Protein AF-A0A969AFG2-F1 (afdb_monomer)

Solvent-accessible surface area (backbone atoms only — not comparable to full-atom values): 7292 Å² total; per-residue (Å²): 131,72,59,76,78,37,67,72,51,43,53,52,51,42,52,54,49,50,73,67,58,73,45,61,89,75,59,89,61,86,86,88,86,89,72,98,71,89,47,73,88,72,49,61,84,90,42,62,65,55,45,51,75,70,40,73,43,73,45,76,43,47,84,78,81,74,53,76,45,57,47,29,28,28,66,38,63,48,59,49,100,84,66,49,73,44,60,71,44,74,48,69,57,59,87,51,81,36,74,67,46,53,51,38,33,81,70,78,41,78,73,65,88,125

pLDDT: mean 80.36, std 10.69, range [52.31, 95.31]

Mean predicted aligned error: 7.35 Å

Secondary structure (DSSP, 8-state):
--GGGSHHHHHHHHHHHHHHHS-TTTS--------S---GGGS-TT-HHHHHHH--EEEEEESSSSSEEEEEEEEES-B-TTS-B--S-EEE--TT-SHHHHHHHHTT-PPP--

Sequence (114 aa):
TNLKKLPSCKEVATLFFSMHLTDTRKAKENFIGVNHYFTNESTVEGTFEARKSGTIQLKKFSADGEIPLSRVQIVHGLVDEHGNELIEVEKTLPSWFEVNKIYEHFNGQPINFD

Structure (mmCIF, N/CA/C/O backbone):
data_AF-A0A969AFG2-F1
#
_entry.id   AF-A0A969AFG2-F1
#
loop_
_atom_site.group_PDB
_atom_site.id
_atom_site.type_symbol
_atom_site.label_atom_id
_atom_site.label_alt_id
_atom_site.label_comp_id
_atom_site.label_asym_id
_atom_site.label_entity_id
_atom_site.label_seq_id
_atom_site.pdbx_PDB_ins_code
_atom_site.Cartn_x
_atom_site.Cartn_y
_atom_site.Cartn_z
_atom_site.occupancy
_atom_site.B_iso_or_equiv
_atom_site.auth_seq_id
_atom_site.auth_comp_id
_atom_site.auth_asym_id
_atom_site.auth_atom_id
_atom_site.pdbx_PDB_model_num
ATOM 1 N N . THR A 1 1 ? -4.431 22.180 -10.250 1.00 52.31 1 THR A N 1
ATOM 2 C CA . THR A 1 1 ? -3.457 22.772 -9.304 1.00 52.31 1 THR A CA 1
ATOM 3 C C . THR A 1 1 ? -2.595 21.682 -8.713 1.00 52.31 1 THR A C 1
ATOM 5 O O . THR A 1 1 ? -3.144 20.686 -8.265 1.00 52.31 1 THR A O 1
ATOM 8 N N . ASN A 1 2 ? -1.266 21.824 -8.724 1.00 62.09 2 ASN A N 1
ATOM 9 C CA . ASN A 1 2 ? -0.392 20.863 -8.047 1.00 62.09 2 ASN A CA 1
ATOM 10 C C . ASN A 1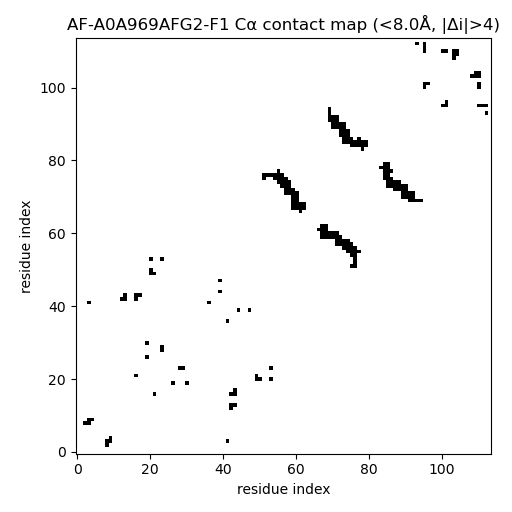 2 ? -0.416 21.148 -6.536 1.00 62.09 2 ASN A C 1
ATOM 12 O O . ASN A 1 2 ? 0.245 22.078 -6.073 1.00 62.09 2 ASN A O 1
ATOM 16 N N . LEU A 1 3 ? -1.201 20.362 -5.794 1.00 65.81 3 LEU A N 1
ATOM 17 C CA . LEU A 1 3 ? -1.414 20.534 -4.353 1.00 65.81 3 LEU A CA 1
ATOM 18 C C . LEU A 1 3 ? -0.107 20.455 -3.547 1.00 65.81 3 LEU A C 1
ATOM 20 O O . LEU A 1 3 ? 0.015 21.117 -2.524 1.00 65.81 3 LEU A O 1
ATOM 24 N N . LYS A 1 4 ? 0.918 19.751 -4.046 1.00 60.16 4 LYS A N 1
ATOM 25 C CA . LYS A 1 4 ? 2.245 19.644 -3.413 1.00 60.16 4 LYS A CA 1
ATOM 26 C C . LYS A 1 4 ? 2.976 20.989 -3.293 1.00 60.16 4 LYS A C 1
ATOM 28 O O . LYS A 1 4 ? 3.842 21.143 -2.438 1.00 60.16 4 LYS A O 1
ATOM 33 N N . LYS A 1 5 ? 2.657 21.961 -4.156 1.00 65.88 5 LYS A N 1
ATOM 34 C CA . LYS A 1 5 ? 3.277 23.299 -4.137 1.00 65.88 5 LYS A CA 1
ATOM 35 C C . LYS A 1 5 ? 2.658 24.231 -3.092 1.00 65.88 5 LYS A C 1
ATOM 37 O O . LYS A 1 5 ? 3.187 25.316 -2.877 1.00 65.88 5 LYS A O 1
ATOM 42 N N . LEU A 1 6 ? 1.557 23.826 -2.458 1.00 77.62 6 LEU A N 1
ATOM 43 C CA . LEU A 1 6 ? 0.934 24.583 -1.379 1.00 77.62 6 LEU A CA 1
ATOM 44 C C . LEU A 1 6 ? 1.644 24.249 -0.055 1.00 77.62 6 LEU A C 1
ATOM 46 O O . LEU A 1 6 ? 1.672 23.075 0.324 1.00 77.62 6 LEU A O 1
ATOM 50 N N . PRO A 1 7 ? 2.198 25.244 0.667 1.00 77.62 7 PRO A N 1
ATOM 51 C CA . PRO A 1 7 ? 2.897 25.009 1.933 1.00 77.62 7 PRO A CA 1
ATOM 52 C C . PRO A 1 7 ? 2.053 24.245 2.962 1.00 77.62 7 PRO A C 1
ATOM 54 O O . PRO A 1 7 ? 2.537 23.288 3.561 1.00 77.62 7 PRO A O 1
ATOM 57 N N . SER A 1 8 ? 0.765 24.584 3.075 1.00 75.25 8 SER A N 1
ATOM 58 C CA . SER A 1 8 ? -0.183 23.918 3.978 1.00 75.25 8 SER A CA 1
ATOM 59 C C . SER A 1 8 ? -0.345 22.425 3.677 1.00 75.25 8 SER A C 1
ATOM 61 O O . SER A 1 8 ? -0.385 21.605 4.590 1.00 75.25 8 SER A O 1
ATOM 63 N N . CYS A 1 9 ? -0.383 22.038 2.401 1.00 71.38 9 CYS A N 1
ATOM 64 C CA . CYS A 1 9 ? -0.469 20.633 2.009 1.00 71.38 9 CYS A CA 1
ATOM 65 C C . CYS A 1 9 ? 0.844 19.881 2.272 1.00 71.38 9 CYS A C 1
ATOM 67 O O . CYS A 1 9 ? 0.812 18.703 2.625 1.00 71.38 9 CYS A O 1
ATOM 69 N N . LYS A 1 10 ? 1.997 20.549 2.126 1.00 73.25 10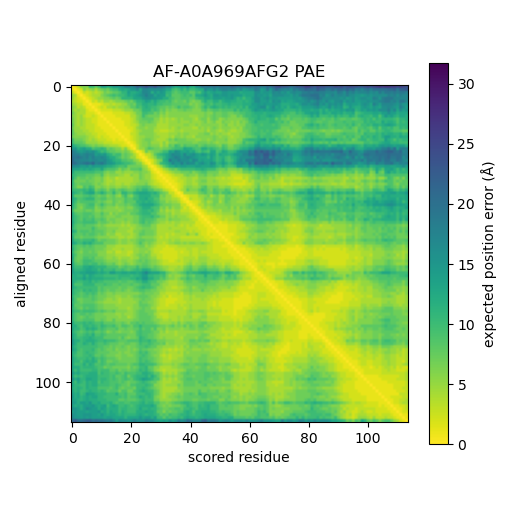 LYS A N 1
ATOM 70 C CA . LYS A 1 10 ? 3.316 19.953 2.380 1.00 73.25 10 LYS A CA 1
ATOM 71 C C . LYS A 1 10 ? 3.515 19.620 3.861 1.00 73.25 10 LYS A C 1
ATOM 73 O O . LYS A 1 10 ? 3.986 18.526 4.174 1.00 73.25 10 LYS A O 1
ATOM 78 N N . GLU A 1 11 ? 3.154 20.535 4.757 1.00 78.62 11 GLU A N 1
ATOM 79 C CA . GLU A 1 11 ? 3.272 20.330 6.207 1.00 78.62 11 GLU A CA 1
ATOM 80 C C . GLU A 1 11 ? 2.367 19.195 6.691 1.00 78.62 11 GLU A C 1
ATOM 82 O O . GLU A 1 11 ? 2.838 18.276 7.361 1.00 78.62 11 GLU A O 1
ATOM 87 N N . VAL A 1 12 ? 1.098 19.194 6.271 1.00 78.62 12 VAL A N 1
ATOM 88 C CA . VAL A 1 12 ? 0.134 18.147 6.640 1.00 78.62 12 VAL A CA 1
ATOM 89 C C . VAL A 1 12 ? 0.579 16.771 6.141 1.00 78.62 12 VAL A C 1
ATOM 91 O O . VAL A 1 12 ? 0.559 15.810 6.907 1.00 78.62 12 VAL A O 1
ATOM 94 N N . ALA A 1 13 ? 1.034 16.663 4.888 1.00 73.06 13 ALA A N 1
ATOM 95 C CA . ALA A 1 13 ? 1.528 15.398 4.346 1.00 73.06 13 ALA A CA 1
ATOM 96 C C . ALA A 1 13 ? 2.771 14.901 5.105 1.00 73.06 13 ALA A C 1
ATOM 98 O O . ALA A 1 13 ? 2.875 13.719 5.429 1.00 73.06 13 ALA A O 1
ATOM 99 N N . THR A 1 14 ? 3.692 15.810 5.436 1.00 74.81 14 THR A N 1
ATOM 100 C CA . THR A 1 14 ? 4.901 15.493 6.211 1.00 74.81 14 THR A CA 1
ATOM 101 C C . THR A 1 14 ? 4.547 14.959 7.594 1.00 74.81 14 THR A C 1
ATOM 103 O O . THR A 1 14 ? 5.082 13.927 8.003 1.00 74.81 14 THR A O 1
ATOM 106 N N . LEU A 1 15 ? 3.620 15.617 8.296 1.00 78.06 15 LEU A N 1
ATOM 107 C CA . LEU A 1 15 ? 3.150 15.179 9.608 1.00 78.06 15 LEU A CA 1
ATOM 108 C C . LEU A 1 15 ? 2.477 13.805 9.521 1.00 78.06 15 LEU A C 1
ATOM 110 O O . LEU A 1 15 ? 2.819 12.906 10.287 1.00 78.06 15 LEU A O 1
ATOM 114 N N . PHE A 1 16 ? 1.577 13.625 8.551 1.00 77.94 16 PHE A N 1
ATOM 115 C CA . PHE A 1 16 ? 0.879 12.364 8.322 1.00 77.94 16 PHE A CA 1
ATOM 116 C C . PHE A 1 16 ? 1.862 11.203 8.138 1.00 77.94 16 PHE A C 1
ATOM 118 O O . PHE A 1 16 ? 1.793 10.212 8.863 1.00 77.94 16 PHE A O 1
ATOM 125 N N . PHE A 1 17 ? 2.821 11.335 7.221 1.00 74.81 17 PHE A N 1
ATOM 126 C CA . PHE A 1 17 ? 3.809 10.286 6.977 1.00 74.81 17 PHE A CA 1
ATOM 127 C C . PHE A 1 17 ? 4.741 10.064 8.161 1.00 74.81 17 PHE A C 1
ATOM 129 O O . PHE A 1 17 ? 5.057 8.919 8.469 1.00 74.81 17 PHE A O 1
ATOM 136 N N . SER A 1 18 ? 5.148 11.128 8.853 1.00 73.06 18 SER A N 1
ATOM 137 C CA . SER A 1 18 ? 6.013 10.991 10.024 1.00 73.06 18 SER A CA 1
ATOM 138 C C . SER A 1 18 ? 5.332 10.175 11.117 1.00 73.06 18 SER A C 1
ATOM 140 O O . SER A 1 18 ? 5.972 9.291 11.667 1.00 73.06 18 SER A O 1
ATOM 142 N N . MET A 1 19 ? 4.038 10.379 11.384 1.00 73.31 19 MET A N 1
ATOM 143 C CA . MET A 1 19 ? 3.317 9.603 12.404 1.00 73.31 19 MET A CA 1
ATOM 144 C C . MET A 1 19 ? 3.176 8.118 12.045 1.00 73.31 19 MET A C 1
ATOM 146 O O . MET A 1 19 ? 3.326 7.268 12.915 1.00 73.31 19 MET A O 1
ATOM 150 N N . HIS A 1 20 ? 2.926 7.796 10.773 1.00 72.00 20 HIS A N 1
ATOM 151 C CA . HIS A 1 20 ? 2.599 6.423 10.366 1.00 72.00 20 HIS A CA 1
ATOM 152 C C . HIS A 1 20 ? 3.812 5.599 9.900 1.00 72.00 20 HIS A C 1
ATOM 154 O O . HIS A 1 20 ? 3.720 4.376 9.831 1.00 72.00 20 HIS A O 1
ATOM 160 N N . LEU A 1 21 ? 4.944 6.235 9.562 1.00 69.62 21 LEU A N 1
ATOM 161 C CA . LEU A 1 21 ? 6.106 5.557 8.964 1.00 69.62 21 LEU A CA 1
ATOM 162 C C . LEU A 1 21 ? 7.381 5.575 9.817 1.00 69.62 21 LEU A C 1
ATOM 164 O O . LEU A 1 21 ? 8.330 4.878 9.467 1.00 69.62 21 LEU A O 1
ATOM 168 N N . THR A 1 22 ? 7.455 6.361 10.898 1.00 61.34 22 THR A N 1
ATOM 169 C CA . THR A 1 22 ? 8.701 6.454 11.688 1.00 61.34 22 THR A CA 1
ATOM 170 C C . THR A 1 22 ? 8.932 5.276 12.628 1.00 61.34 22 THR A C 1
ATOM 172 O O . THR A 1 22 ? 10.089 4.990 12.929 1.00 61.34 22 THR A O 1
ATOM 175 N N . ASP A 1 23 ? 7.893 4.559 13.072 1.00 59.81 23 ASP A N 1
ATOM 176 C CA . ASP A 1 23 ? 8.093 3.351 13.880 1.00 59.81 23 ASP A CA 1
ATOM 177 C C . ASP A 1 23 ? 6.882 2.403 13.876 1.00 59.81 23 ASP A C 1
ATOM 179 O O . ASP A 1 23 ? 6.155 2.266 14.864 1.00 59.81 23 ASP A O 1
ATOM 183 N N . THR A 1 24 ? 6.675 1.695 12.763 1.00 54.81 24 THR A N 1
ATOM 184 C CA . THR A 1 24 ? 5.620 0.669 12.649 1.00 54.81 24 THR A CA 1
ATOM 185 C C . THR A 1 24 ? 5.740 -0.426 13.720 1.00 54.81 24 THR A C 1
ATOM 187 O O . THR A 1 24 ? 4.733 -0.995 14.132 1.00 54.81 24 THR A O 1
ATOM 190 N N . ARG A 1 25 ? 6.944 -0.676 14.261 1.00 55.47 25 ARG A N 1
ATOM 191 C CA . ARG A 1 25 ? 7.173 -1.644 15.352 1.00 55.47 25 ARG A CA 1
ATOM 192 C C . ARG A 1 25 ? 6.690 -1.147 16.717 1.00 55.47 25 ARG A C 1
ATOM 194 O O . ARG A 1 25 ? 6.398 -1.970 17.582 1.00 55.47 25 ARG A O 1
ATOM 201 N N . LYS A 1 26 ? 6.615 0.170 16.935 1.00 54.16 26 LYS A N 1
ATOM 202 C CA . LYS A 1 26 ? 6.137 0.767 18.196 1.00 54.16 26 LYS A CA 1
ATOM 203 C C . LYS A 1 26 ? 4.671 1.186 18.156 1.00 54.16 26 LYS A C 1
ATOM 205 O O . LYS A 1 26 ? 4.069 1.312 19.219 1.00 54.16 26 LYS A O 1
ATOM 210 N N . ALA A 1 27 ? 4.101 1.380 16.968 1.00 57.06 27 ALA A N 1
ATOM 211 C CA . ALA A 1 27 ? 2.791 2.003 16.814 1.00 57.06 27 ALA A CA 1
ATOM 212 C C . ALA A 1 27 ? 1.608 1.153 17.314 1.00 57.06 27 ALA A C 1
ATOM 214 O O . ALA A 1 27 ? 0.568 1.722 17.605 1.00 57.06 27 ALA A O 1
ATOM 215 N N . LYS A 1 28 ? 1.730 -0.183 17.443 1.00 62.19 28 LYS A N 1
ATOM 216 C CA . LYS A 1 28 ? 0.600 -1.110 17.741 1.00 62.19 28 LYS A CA 1
ATOM 217 C C . LYS A 1 28 ? -0.633 -0.920 16.834 1.00 62.19 28 LYS A C 1
ATOM 219 O O . LYS A 1 28 ? -1.700 -1.458 17.117 1.00 62.19 28 LYS A O 1
ATOM 224 N N . GLU A 1 29 ? -0.474 -0.194 15.738 1.00 65.31 29 GLU A N 1
ATOM 225 C CA . GLU A 1 29 ? -1.525 0.244 14.835 1.00 65.31 29 GLU A CA 1
ATOM 226 C C . GLU A 1 29 ? -1.118 -0.128 13.412 1.00 65.31 29 GLU A C 1
ATOM 228 O O . GLU A 1 29 ? 0.055 -0.045 13.041 1.00 65.31 29 GLU A O 1
ATOM 233 N N . ASN A 1 30 ? -2.099 -0.556 12.620 1.00 70.12 30 ASN A N 1
ATOM 234 C CA . ASN A 1 30 ? -1.920 -0.873 11.209 1.00 70.12 30 ASN A CA 1
ATOM 235 C C . ASN A 1 30 ? -2.652 0.179 10.377 1.00 70.12 30 ASN A C 1
ATOM 237 O O . ASN A 1 30 ? -3.796 0.522 10.676 1.00 70.12 30 ASN A O 1
ATOM 241 N N . PHE A 1 31 ? -2.009 0.663 9.318 1.00 75.31 31 PHE A N 1
ATOM 242 C CA . PHE A 1 31 ? -2.569 1.661 8.412 1.00 75.31 31 PHE A CA 1
ATOM 243 C C . PHE A 1 31 ? -2.600 1.128 6.978 1.00 75.31 31 PHE A C 1
ATOM 245 O O . PHE A 1 31 ? -1.607 0.599 6.481 1.00 75.31 31 PHE A O 1
ATOM 252 N N . ILE A 1 32 ? -3.734 1.315 6.301 1.00 79.56 32 ILE A N 1
ATOM 253 C CA . ILE A 1 32 ? -3.890 1.054 4.868 1.00 79.56 32 ILE A CA 1
ATOM 254 C C . ILE A 1 32 ? -4.155 2.391 4.177 1.00 79.56 32 ILE A C 1
ATOM 256 O O . ILE A 1 32 ? -5.149 3.057 4.457 1.00 79.56 32 ILE A O 1
ATOM 260 N N . GLY A 1 33 ? -3.268 2.772 3.257 1.00 79.50 33 GLY A N 1
ATOM 261 C CA . GLY A 1 33 ? -3.397 3.993 2.464 1.00 79.50 33 GLY A CA 1
ATOM 262 C C . GLY A 1 33 ? -3.748 3.704 1.009 1.00 79.50 33 GLY A C 1
ATOM 263 O O . GLY A 1 33 ? -3.080 2.901 0.359 1.00 79.50 33 GLY A O 1
ATOM 264 N N . VAL A 1 34 ? -4.748 4.407 0.473 1.00 79.00 34 VAL A N 1
ATOM 265 C CA . VAL A 1 34 ? -5.116 4.366 -0.951 1.00 79.00 34 VAL A CA 1
ATOM 266 C C . VAL A 1 34 ? -4.811 5.723 -1.573 1.00 79.00 34 VAL A C 1
ATOM 268 O O . VAL A 1 34 ? -5.347 6.739 -1.146 1.00 79.00 34 VAL A O 1
ATOM 271 N N . ASN A 1 35 ? -3.924 5.745 -2.570 1.00 76.44 35 ASN A N 1
ATOM 272 C CA . ASN A 1 35 ? -3.396 6.974 -3.164 1.00 76.44 35 ASN A CA 1
ATOM 273 C C . ASN A 1 35 ? -3.483 6.926 -4.695 1.00 76.44 35 ASN A C 1
ATOM 275 O O . ASN A 1 35 ? -3.199 5.891 -5.293 1.00 76.44 35 ASN A O 1
ATOM 279 N N . HIS A 1 36 ? -3.789 8.061 -5.334 1.00 69.88 36 HIS A N 1
ATOM 280 C CA . HIS A 1 36 ? -3.836 8.173 -6.801 1.00 69.88 36 HIS A CA 1
ATOM 281 C C . HIS A 1 36 ? -2.448 8.115 -7.462 1.00 69.88 36 HIS A C 1
ATOM 283 O O . HIS A 1 36 ? -2.323 7.651 -8.591 1.00 69.88 36 HIS A O 1
ATOM 289 N N . TYR A 1 37 ? -1.399 8.585 -6.775 1.00 69.44 37 TYR A N 1
ATOM 290 C CA . TYR A 1 37 ? -0.027 8.553 -7.290 1.00 69.44 37 TYR A CA 1
ATOM 291 C C . TYR A 1 37 ? 0.995 8.596 -6.140 1.00 69.44 37 TYR A C 1
ATOM 293 O O . TYR A 1 37 ? 1.248 9.643 -5.535 1.00 69.44 37 TYR A O 1
ATOM 301 N N . PHE A 1 38 ? 1.564 7.436 -5.799 1.00 71.50 38 PHE A N 1
ATOM 302 C CA . PHE A 1 38 ? 2.480 7.282 -4.663 1.00 71.50 38 PHE A CA 1
ATOM 303 C C . PHE A 1 38 ? 3.942 7.309 -5.122 1.00 71.50 38 PHE A C 1
ATOM 305 O O . PHE A 1 38 ? 4.593 6.277 -5.272 1.00 71.50 38 PHE A O 1
ATOM 312 N N . THR A 1 39 ? 4.446 8.512 -5.394 1.00 70.00 39 THR A N 1
ATOM 313 C CA . THR A 1 39 ? 5.849 8.733 -5.783 1.00 70.00 39 THR A CA 1
ATOM 314 C C . THR A 1 39 ? 6.718 9.053 -4.574 1.00 70.00 39 THR A C 1
ATOM 316 O O . THR A 1 39 ? 6.209 9.473 -3.538 1.00 70.00 39 THR A O 1
ATOM 319 N N . ASN A 1 40 ? 8.042 8.930 -4.708 1.00 67.56 40 ASN A N 1
ATOM 320 C CA . ASN A 1 40 ? 8.981 9.415 -3.683 1.00 67.56 40 ASN A CA 1
ATOM 321 C C . ASN A 1 40 ? 8.778 10.898 -3.387 1.00 67.56 40 ASN A C 1
ATOM 323 O O . ASN A 1 40 ? 8.807 11.331 -2.240 1.00 67.56 40 ASN A O 1
ATOM 327 N N . GLU A 1 41 ? 8.470 11.646 -4.436 1.00 67.44 41 GLU A N 1
ATOM 328 C CA . GLU A 1 41 ? 8.086 13.041 -4.382 1.00 67.44 41 GLU A CA 1
ATOM 329 C C . GLU A 1 41 ? 6.822 13.324 -3.555 1.00 67.44 41 GLU A C 1
ATOM 331 O O . GLU A 1 41 ? 6.634 14.466 -3.134 1.00 67.44 41 GLU A O 1
ATOM 336 N N . SER A 1 42 ? 5.963 12.329 -3.340 1.00 67.50 42 SER A N 1
ATOM 337 C CA . SER A 1 42 ? 4.761 12.427 -2.508 1.00 67.50 42 SER A CA 1
ATOM 338 C C . SER A 1 42 ? 5.060 12.208 -1.020 1.00 67.50 42 SER A C 1
ATOM 340 O O . SER A 1 42 ? 4.150 12.309 -0.204 1.00 67.50 42 SER A O 1
ATOM 342 N N . THR A 1 43 ? 6.306 11.888 -0.658 1.00 71.75 43 THR A N 1
ATOM 343 C CA . THR A 1 43 ? 6.713 11.511 0.703 1.00 71.75 43 THR A CA 1
ATOM 344 C C . THR A 1 43 ? 7.861 12.373 1.220 1.00 71.75 43 THR A C 1
ATOM 346 O O . THR A 1 43 ? 8.478 13.124 0.466 1.00 71.75 43 THR A O 1
ATOM 349 N N . VAL A 1 44 ? 8.139 12.277 2.522 1.00 72.06 44 VAL A N 1
ATOM 350 C CA . VAL A 1 44 ? 9.263 12.979 3.154 1.00 72.06 44 VAL A CA 1
ATOM 351 C C . VAL A 1 44 ? 10.582 12.436 2.599 1.00 72.06 44 VAL A C 1
ATOM 353 O O . VAL A 1 44 ? 10.769 11.221 2.490 1.00 72.06 44 VAL A O 1
ATOM 356 N N . GLU A 1 45 ? 11.495 13.334 2.239 1.00 75.00 45 GLU A N 1
ATOM 357 C CA . GLU A 1 45 ? 12.814 12.982 1.710 1.00 75.00 45 GLU A CA 1
ATOM 358 C C . GLU A 1 45 ? 13.592 12.079 2.687 1.00 75.00 45 GLU A C 1
ATOM 360 O O . GLU A 1 45 ? 13.458 12.198 3.903 1.00 75.00 45 GLU A O 1
ATOM 365 N N . GLY A 1 46 ? 14.369 11.128 2.159 1.00 74.00 46 GLY A N 1
ATOM 366 C CA . GLY A 1 46 ? 15.157 10.189 2.968 1.00 74.00 46 GLY A CA 1
ATOM 367 C C . GLY A 1 46 ? 14.372 9.028 3.597 1.00 74.00 46 GLY A C 1
ATOM 368 O O . GLY A 1 46 ? 14.977 8.144 4.192 1.00 74.00 46 GLY A O 1
ATOM 369 N N . THR A 1 47 ? 13.045 8.961 3.434 1.00 75.19 47 THR A N 1
ATOM 370 C CA . THR A 1 47 ? 12.219 7.889 4.036 1.00 75.19 47 THR A CA 1
ATOM 371 C C . THR A 1 47 ? 12.028 6.654 3.153 1.00 75.19 47 THR A C 1
ATOM 373 O O . THR A 1 47 ? 11.327 5.727 3.548 1.00 75.19 47 THR A O 1
ATOM 376 N N . PHE A 1 48 ? 12.609 6.614 1.949 1.00 79.19 48 PHE A N 1
ATOM 377 C CA . PHE A 1 48 ? 12.355 5.540 0.980 1.00 79.19 48 PHE A CA 1
ATOM 378 C C . PHE A 1 48 ? 12.706 4.145 1.521 1.00 79.19 48 PHE A C 1
ATOM 380 O O . PHE A 1 48 ? 11.842 3.274 1.523 1.00 79.19 48 PHE A O 1
ATOM 387 N N . GLU A 1 49 ? 13.913 3.953 2.058 1.00 79.75 49 GLU A N 1
ATOM 388 C CA . GLU A 1 49 ? 14.344 2.652 2.598 1.00 79.75 49 GLU A CA 1
ATOM 389 C C . GLU A 1 49 ? 13.539 2.234 3.839 1.00 79.75 49 GLU A C 1
ATOM 391 O O . GLU A 1 49 ? 13.165 1.070 3.992 1.00 79.75 49 GLU A O 1
ATOM 396 N N . ALA A 1 50 ? 13.193 3.191 4.707 1.00 76.25 50 ALA A N 1
ATOM 397 C CA . ALA A 1 50 ? 12.320 2.943 5.856 1.00 76.25 50 ALA A CA 1
ATOM 398 C C . ALA A 1 50 ? 10.912 2.497 5.417 1.00 76.25 50 ALA A C 1
ATOM 400 O O . ALA A 1 50 ? 10.341 1.571 5.987 1.00 76.25 50 ALA A O 1
ATOM 401 N N . ARG A 1 51 ? 10.367 3.104 4.353 1.00 79.44 51 ARG A N 1
ATOM 402 C CA . ARG A 1 51 ? 9.094 2.675 3.757 1.00 79.44 51 ARG A CA 1
ATOM 403 C C . ARG A 1 51 ? 9.205 1.291 3.136 1.00 79.44 51 ARG A C 1
ATOM 405 O O . ARG A 1 51 ? 8.338 0.462 3.389 1.00 79.44 51 ARG A O 1
ATOM 412 N N . LYS A 1 52 ? 10.258 1.037 2.355 1.00 81.31 52 LYS A N 1
ATOM 413 C CA . LYS A 1 52 ? 10.473 -0.252 1.687 1.00 81.31 52 LYS A CA 1
ATOM 414 C C . LYS A 1 52 ? 10.582 -1.402 2.694 1.00 81.31 52 LYS A C 1
ATOM 416 O O . LYS A 1 52 ? 10.012 -2.460 2.480 1.00 81.31 52 LYS A O 1
ATOM 421 N N . SER A 1 53 ? 11.288 -1.185 3.803 1.00 79.06 53 SER A N 1
ATOM 422 C CA . SER A 1 53 ? 11.483 -2.205 4.844 1.00 79.06 53 SER A CA 1
ATOM 423 C C . SER A 1 53 ? 10.274 -2.407 5.762 1.00 79.06 53 SER A C 1
ATOM 425 O O . SER A 1 53 ? 10.130 -3.478 6.347 1.00 79.06 53 SER A O 1
ATOM 427 N N . GLY A 1 54 ? 9.423 -1.389 5.922 1.00 77.31 54 GLY A N 1
ATOM 428 C CA . GLY A 1 54 ? 8.350 -1.387 6.918 1.00 77.31 54 GLY A CA 1
ATOM 429 C C . GLY A 1 54 ? 6.928 -1.469 6.368 1.00 77.31 54 GLY A C 1
ATOM 430 O O . GLY A 1 54 ? 5.994 -1.478 7.167 1.00 77.31 54 GLY A O 1
ATOM 431 N N . THR A 1 55 ? 6.733 -1.473 5.045 1.00 82.75 55 THR A N 1
ATOM 432 C CA . THR A 1 55 ? 5.397 -1.423 4.430 1.00 82.75 55 THR A CA 1
ATOM 433 C C . THR A 1 55 ? 5.272 -2.372 3.244 1.00 82.75 55 THR A C 1
ATOM 435 O O . THR A 1 55 ? 6.264 -2.798 2.666 1.00 82.75 55 THR A O 1
ATOM 438 N N . ILE A 1 56 ? 4.029 -2.679 2.872 1.00 88.38 56 ILE A N 1
ATOM 439 C CA . ILE A 1 56 ? 3.695 -3.336 1.607 1.00 88.38 56 ILE A CA 1
ATOM 440 C C . ILE A 1 56 ? 3.173 -2.267 0.654 1.00 88.38 56 ILE A C 1
ATOM 442 O O . ILE A 1 56 ? 2.273 -1.501 1.011 1.00 88.38 56 ILE A O 1
ATOM 446 N N . GLN A 1 57 ? 3.692 -2.235 -0.572 1.00 89.25 57 GLN A N 1
ATOM 447 C CA . GLN A 1 57 ? 3.188 -1.346 -1.615 1.00 89.25 57 GLN A CA 1
ATOM 448 C C . GLN A 1 57 ? 2.704 -2.139 -2.826 1.00 89.25 57 GLN A C 1
ATOM 450 O O . GLN A 1 57 ? 3.458 -2.886 -3.449 1.00 89.25 57 GLN A O 1
ATOM 455 N N . LEU A 1 58 ? 1.443 -1.907 -3.192 1.00 90.75 58 LEU A N 1
ATOM 456 C CA . LEU A 1 58 ? 0.804 -2.464 -4.380 1.00 90.75 58 LEU A CA 1
ATOM 457 C C . LEU A 1 58 ? 0.490 -1.340 -5.370 1.00 90.75 58 LEU A C 1
ATOM 459 O O . LEU A 1 58 ? -0.080 -0.312 -5.004 1.00 90.75 58 LEU A O 1
ATOM 463 N N . LYS A 1 59 ? 0.837 -1.541 -6.638 1.00 90.31 59 LYS A N 1
ATOM 464 C CA . LYS A 1 59 ? 0.479 -0.654 -7.745 1.00 90.31 59 LYS A CA 1
ATOM 465 C C . LYS A 1 59 ? -0.808 -1.161 -8.392 1.00 90.31 59 LYS A C 1
ATOM 467 O O . LYS A 1 59 ? -0.834 -2.278 -8.902 1.00 90.31 59 LYS A O 1
ATOM 472 N N . LYS A 1 60 ? -1.865 -0.342 -8.374 1.00 88.06 60 LYS A N 1
ATOM 473 C CA . LYS A 1 60 ? -3.117 -0.609 -9.099 1.00 88.06 60 LYS A CA 1
ATOM 474 C C . LYS A 1 60 ? -3.014 -0.178 -10.559 1.00 88.06 60 LYS A C 1
ATOM 476 O O . LYS A 1 60 ? -2.302 0.773 -10.882 1.00 88.06 60 LYS A O 1
ATOM 481 N N . PHE A 1 61 ? -3.762 -0.868 -11.413 1.00 88.25 61 PHE A N 1
ATOM 482 C CA . PHE A 1 61 ? -3.929 -0.525 -12.821 1.00 88.25 61 PHE A CA 1
ATOM 483 C C . PHE A 1 61 ? -5.350 -0.033 -13.088 1.00 88.25 61 PHE A C 1
ATOM 485 O O . PHE A 1 61 ? -6.273 -0.338 -12.332 1.00 88.25 61 PHE A O 1
ATOM 492 N N . SER A 1 62 ? -5.521 0.698 -14.183 1.00 86.56 62 SER A N 1
ATOM 493 C CA . SER A 1 62 ? -6.824 1.046 -14.742 1.00 86.56 62 SER A CA 1
ATOM 494 C C . SER A 1 62 ? -6.854 0.721 -16.233 1.00 86.56 62 SER A C 1
ATOM 496 O O . SER A 1 62 ? -5.804 0.689 -16.878 1.00 86.56 62 SER A O 1
ATOM 498 N N . ALA A 1 63 ? -8.038 0.421 -16.769 1.00 85.25 63 ALA A N 1
ATOM 499 C CA . ALA A 1 63 ? -8.198 0.069 -18.184 1.00 85.25 63 ALA A CA 1
ATOM 500 C C . ALA A 1 63 ? -7.952 1.269 -19.119 1.00 85.25 63 ALA A C 1
ATOM 502 O O . ALA A 1 63 ? -7.431 1.109 -20.219 1.00 85.25 63 ALA A O 1
ATOM 503 N N . ASP A 1 64 ? -8.312 2.465 -18.660 1.00 85.88 64 ASP A N 1
ATOM 504 C CA . ASP A 1 64 ? -8.422 3.698 -19.449 1.00 85.88 64 ASP A CA 1
ATOM 505 C C . ASP A 1 64 ? -8.047 4.959 -18.648 1.00 85.88 64 ASP A C 1
ATOM 507 O O . ASP A 1 64 ? -8.274 6.081 -19.089 1.00 85.88 64 ASP A O 1
ATOM 511 N N . GLY A 1 65 ? -7.462 4.790 -17.460 1.00 79.69 65 GLY A N 1
ATOM 512 C CA . GLY A 1 65 ? -7.240 5.891 -16.522 1.00 79.69 65 GLY A CA 1
ATOM 513 C C . GLY A 1 65 ? -8.392 6.111 -15.537 1.00 79.69 65 GLY A C 1
ATOM 514 O O . GLY A 1 65 ? -8.164 6.770 -14.525 1.00 79.69 65 GLY A O 1
ATOM 515 N N . GLU A 1 66 ? -9.564 5.509 -15.758 1.00 77.38 66 GLU A N 1
ATOM 516 C CA . GLU A 1 66 ? -10.767 5.725 -14.946 1.00 77.38 66 GLU A CA 1
ATOM 517 C C . GLU A 1 66 ? -11.221 4.457 -14.221 1.00 77.38 66 GLU A C 1
ATOM 519 O O . GLU A 1 66 ? -11.432 4.484 -13.007 1.00 77.38 66 GLU A O 1
ATOM 524 N N . ILE A 1 67 ? -11.331 3.333 -14.933 1.00 82.62 67 ILE A N 1
ATOM 525 C CA . ILE A 1 67 ? -11.886 2.092 -14.383 1.00 82.62 67 ILE A CA 1
ATOM 526 C C . ILE A 1 67 ? -10.774 1.298 -13.688 1.00 82.62 67 ILE A C 1
ATOM 528 O O . ILE A 1 67 ? -9.880 0.786 -14.376 1.00 82.62 67 ILE A O 1
ATOM 532 N N . PRO A 1 68 ? -10.794 1.160 -12.346 1.00 83.19 68 PRO A N 1
ATOM 533 C CA . PRO A 1 68 ? -9.785 0.395 -11.631 1.00 83.19 68 PRO A CA 1
ATOM 534 C C . PRO A 1 68 ? -9.896 -1.090 -11.985 1.00 83.19 68 PRO A C 1
ATOM 536 O O . PRO A 1 68 ? -10.974 -1.678 -11.967 1.00 83.19 68 PRO A O 1
ATOM 539 N N . LEU A 1 69 ? -8.757 -1.709 -12.274 1.00 86.94 69 LEU A N 1
ATOM 540 C CA . LEU A 1 69 ? -8.654 -3.147 -12.477 1.00 86.94 69 LEU A CA 1
ATOM 541 C C . LEU A 1 69 ? -8.375 -3.845 -11.143 1.00 86.94 69 LEU A C 1
ATOM 543 O O . LEU A 1 69 ? -7.700 -3.307 -10.262 1.00 86.94 69 LEU A O 1
ATOM 547 N N . SER A 1 70 ? -8.840 -5.088 -11.021 1.00 87.62 70 SER A N 1
ATOM 548 C CA . SER A 1 70 ? -8.486 -5.972 -9.902 1.00 87.62 70 SER A CA 1
ATOM 549 C C . SER A 1 70 ? -7.009 -6.385 -9.933 1.00 87.62 70 SER A C 1
ATOM 551 O O . SER A 1 70 ? -6.438 -6.751 -8.905 1.00 87.62 70 SER A O 1
ATOM 553 N N . ARG A 1 71 ? -6.371 -6.283 -11.105 1.00 91.19 71 ARG A N 1
ATOM 554 C CA . ARG A 1 71 ? -4.936 -6.497 -11.305 1.00 91.19 71 ARG A CA 1
ATOM 555 C C . ARG A 1 71 ? -4.122 -5.493 -10.493 1.00 91.19 71 ARG A C 1
ATOM 557 O O . ARG A 1 71 ? -4.353 -4.283 -10.548 1.00 91.19 71 ARG A O 1
ATOM 564 N N . VAL A 1 72 ? -3.109 -6.006 -9.810 1.00 92.12 72 VAL A N 1
ATOM 565 C CA . VAL A 1 72 ? -2.097 -5.234 -9.095 1.00 92.12 72 VAL A CA 1
ATOM 566 C C . VAL A 1 72 ? -0.709 -5.770 -9.371 1.00 92.12 72 VAL A C 1
ATOM 568 O O . VAL A 1 72 ? -0.539 -6.937 -9.706 1.00 92.12 72 VAL A O 1
ATOM 571 N N . GLN A 1 73 ? 0.286 -4.915 -9.194 1.00 93.56 73 GLN A N 1
ATOM 572 C CA . GLN A 1 73 ? 1.691 -5.288 -9.192 1.00 93.56 73 GLN A CA 1
ATOM 573 C C . GLN A 1 73 ? 2.264 -5.056 -7.797 1.00 93.56 73 GLN A C 1
ATOM 575 O O . GLN A 1 73 ? 2.051 -3.998 -7.201 1.00 93.56 73 GLN A O 1
ATOM 580 N N . ILE A 1 74 ? 2.994 -6.035 -7.279 1.00 92.69 74 ILE A N 1
ATOM 581 C CA . ILE A 1 74 ? 3.727 -5.889 -6.025 1.00 92.69 74 ILE A CA 1
ATOM 582 C C . ILE A 1 74 ? 4.956 -5.019 -6.296 1.00 92.69 74 ILE A C 1
ATOM 584 O O . ILE A 1 74 ? 5.756 -5.315 -7.180 1.00 92.69 74 ILE A O 1
ATOM 588 N N . VAL A 1 75 ? 5.094 -3.919 -5.556 1.00 91.06 75 VAL A N 1
ATOM 589 C CA . VAL A 1 75 ? 6.255 -3.024 -5.664 1.00 91.06 75 VAL A CA 1
ATOM 590 C C . VAL A 1 75 ? 7.325 -3.428 -4.648 1.00 91.06 75 VAL A C 1
ATOM 592 O O . VAL A 1 75 ? 8.498 -3.495 -4.999 1.00 91.06 75 VAL A O 1
ATOM 595 N N . HIS A 1 76 ? 6.930 -3.702 -3.399 1.00 90.44 76 HIS A N 1
ATOM 596 C CA . HIS A 1 76 ? 7.794 -4.227 -2.330 1.00 90.44 76 HIS A CA 1
ATOM 597 C C . HIS A 1 76 ? 6.965 -4.729 -1.131 1.00 90.44 76 HIS A C 1
ATOM 599 O O . HIS A 1 76 ? 5.749 -4.509 -1.073 1.00 90.44 76 HIS A O 1
ATOM 605 N N . GLY A 1 77 ? 7.634 -5.405 -0.188 1.00 89.00 77 GLY A N 1
ATOM 606 C CA . GLY A 1 77 ? 7.096 -5.781 1.127 1.00 89.00 77 GLY A CA 1
ATOM 607 C C . GLY A 1 77 ? 6.457 -7.171 1.224 1.00 89.00 77 GLY A C 1
ATOM 608 O O . GLY A 1 77 ? 6.084 -7.586 2.317 1.00 89.00 77 GLY A O 1
ATOM 609 N N . LEU A 1 78 ? 6.337 -7.903 0.112 1.00 90.38 78 LEU A N 1
ATOM 610 C CA . LEU A 1 78 ? 5.843 -9.283 0.096 1.00 90.38 78 LEU A CA 1
ATOM 611 C C . LEU A 1 78 ? 6.940 -10.246 -0.351 1.00 90.38 78 LEU A C 1
ATOM 613 O O . LEU A 1 78 ? 7.716 -9.934 -1.256 1.00 90.38 78 LEU A O 1
ATOM 617 N N . VAL A 1 79 ? 6.959 -11.423 0.270 1.00 90.75 79 VAL A N 1
ATOM 618 C CA . VAL A 1 79 ? 7.886 -12.515 -0.034 1.00 90.75 79 VAL A CA 1
ATOM 619 C C . VAL A 1 79 ? 7.123 -13.789 -0.383 1.00 90.75 79 VAL A C 1
ATOM 621 O O . VAL A 1 79 ? 5.960 -13.942 -0.004 1.00 90.75 79 VAL A O 1
ATOM 624 N N . ASP A 1 80 ? 7.766 -14.685 -1.123 1.00 91.19 80 ASP A N 1
ATOM 625 C CA . ASP A 1 80 ? 7.260 -16.036 -1.358 1.00 91.19 80 ASP A CA 1
ATOM 626 C C . ASP A 1 80 ? 7.494 -16.966 -0.150 1.00 91.19 80 ASP A C 1
ATOM 628 O O . ASP A 1 80 ? 8.024 -16.569 0.890 1.00 91.19 80 ASP A O 1
ATOM 632 N N . GLU A 1 81 ? 7.097 -18.232 -0.292 1.00 93.75 81 GLU A N 1
ATOM 633 C CA . GLU A 1 81 ? 7.265 -19.272 0.735 1.00 93.75 81 GLU A CA 1
ATOM 634 C C . GLU A 1 81 ? 8.731 -19.603 1.068 1.00 93.75 81 GLU A C 1
ATOM 636 O O . GLU A 1 81 ? 9.012 -20.222 2.094 1.00 93.75 81 GLU A O 1
ATOM 641 N N . HIS A 1 82 ? 9.673 -19.169 0.231 1.00 94.75 82 HIS A N 1
ATOM 642 C CA . HIS A 1 82 ? 11.111 -19.336 0.419 1.00 94.75 82 HIS A CA 1
ATOM 643 C C . HIS A 1 82 ? 11.790 -18.060 0.940 1.00 94.75 82 HIS A C 1
ATOM 645 O O . HIS A 1 82 ? 12.996 -18.066 1.188 1.00 94.75 82 HIS A O 1
ATOM 651 N N . GLY A 1 83 ? 11.030 -16.978 1.135 1.00 89.00 83 GLY A N 1
ATOM 652 C CA . GLY A 1 83 ? 11.536 -15.690 1.598 1.00 89.00 83 GLY A CA 1
ATOM 653 C C . GLY A 1 83 ? 12.111 -14.796 0.495 1.00 89.00 83 GLY A C 1
ATOM 654 O O . GLY A 1 83 ? 12.742 -13.791 0.819 1.00 89.00 83 GLY A O 1
ATOM 655 N N . ASN A 1 84 ? 11.908 -15.113 -0.788 1.00 92.50 84 ASN A N 1
ATOM 656 C CA . ASN A 1 84 ? 12.345 -14.250 -1.888 1.00 92.50 84 ASN A CA 1
ATOM 657 C C . ASN A 1 84 ? 11.361 -13.092 -2.089 1.00 92.50 84 ASN A C 1
ATOM 659 O O . ASN A 1 84 ? 10.148 -13.301 -2.082 1.00 92.50 84 ASN A O 1
ATOM 663 N N . GLU A 1 85 ? 11.866 -11.874 -2.315 1.00 90.69 85 GLU A N 1
ATOM 664 C CA . GLU A 1 85 ? 11.017 -10.704 -2.579 1.00 90.69 85 GLU A CA 1
ATOM 665 C C . GLU A 1 85 ? 10.210 -10.868 -3.879 1.00 90.69 85 GLU A C 1
ATOM 667 O O . GLU A 1 85 ? 10.756 -11.120 -4.954 1.00 90.69 85 GLU A O 1
ATOM 672 N N . LEU A 1 86 ? 8.897 -10.647 -3.798 1.00 90.88 86 LEU A N 1
ATOM 673 C CA . LEU A 1 86 ? 7.981 -10.671 -4.938 1.00 90.88 86 LEU A CA 1
ATOM 674 C C . LEU A 1 86 ? 7.955 -9.308 -5.648 1.00 90.88 86 LEU A C 1
ATOM 676 O O . LEU A 1 86 ? 6.933 -8.631 -5.660 1.00 90.88 86 LEU A O 1
ATOM 680 N N . ILE A 1 87 ? 9.072 -8.866 -6.221 1.00 88.94 87 ILE A N 1
ATOM 681 C CA . ILE A 1 87 ? 9.142 -7.574 -6.926 1.00 88.94 87 ILE A CA 1
ATOM 682 C C . ILE A 1 87 ? 8.533 -7.687 -8.327 1.00 88.94 87 ILE A C 1
ATOM 684 O O . ILE A 1 87 ? 8.806 -8.634 -9.058 1.00 88.94 87 ILE A O 1
ATOM 688 N N . GLU A 1 88 ? 7.713 -6.704 -8.704 1.00 89.25 88 GLU A N 1
ATOM 689 C CA . GLU A 1 88 ? 7.071 -6.565 -10.021 1.00 89.25 88 GLU A CA 1
ATOM 690 C C . GLU A 1 88 ? 6.130 -7.711 -10.425 1.00 89.25 88 GLU A C 1
ATOM 692 O O . GLU A 1 88 ? 5.547 -7.682 -11.511 1.00 89.25 88 GLU A O 1
ATOM 697 N N . VAL A 1 89 ? 5.892 -8.662 -9.520 1.00 93.06 89 VAL A N 1
ATOM 698 C CA . VAL A 1 89 ? 4.953 -9.764 -9.712 1.00 93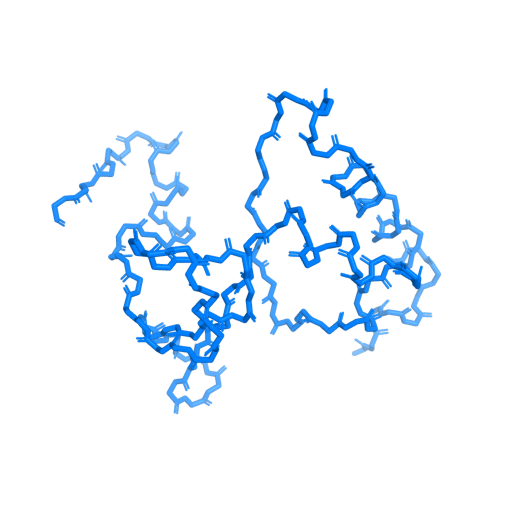.06 89 VAL A CA 1
ATOM 699 C C . VAL A 1 89 ? 3.528 -9.229 -9.744 1.00 93.06 89 VAL A C 1
ATOM 701 O O . VAL A 1 89 ? 3.095 -8.479 -8.864 1.00 93.06 89 VAL A O 1
ATOM 704 N N . GLU A 1 90 ? 2.776 -9.659 -10.750 1.00 93.75 90 GLU A N 1
ATOM 705 C CA . GLU A 1 90 ? 1.376 -9.295 -10.901 1.00 93.75 90 GLU A CA 1
ATOM 706 C C . GLU A 1 90 ? 0.452 -10.310 -10.240 1.00 93.75 90 GLU A C 1
ATOM 708 O O . GLU A 1 90 ? 0.644 -11.525 -10.327 1.00 93.75 90 GLU A O 1
ATOM 713 N N . LYS A 1 91 ? -0.567 -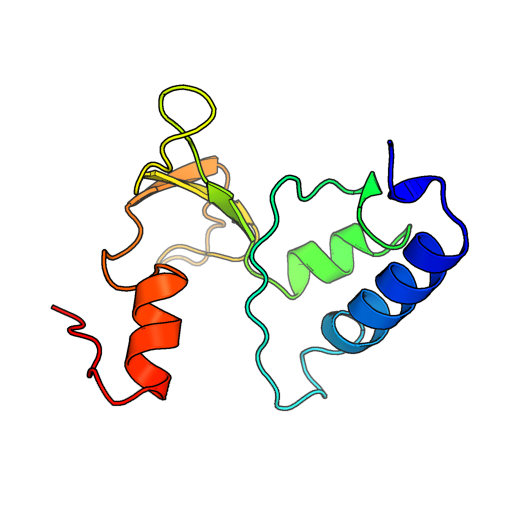9.788 -9.565 1.00 92.88 91 LYS A N 1
ATOM 714 C CA . LYS A 1 91 ? -1.583 -10.547 -8.842 1.00 92.88 91 LYS A CA 1
ATOM 715 C C . LYS A 1 91 ? -2.949 -9.907 -9.053 1.00 92.88 91 LYS A C 1
ATOM 717 O O . LYS A 1 91 ? -3.067 -8.811 -9.599 1.00 92.88 91 LYS A O 1
ATOM 722 N N . THR A 1 92 ? -3.978 -10.588 -8.577 1.00 91.50 92 THR A N 1
ATOM 723 C CA . THR A 1 92 ? -5.342 -10.067 -8.525 1.00 91.50 92 THR A CA 1
ATOM 724 C C . THR A 1 92 ? -5.689 -9.815 -7.070 1.00 91.50 92 THR A C 1
ATOM 726 O O . THR A 1 92 ? -5.508 -10.698 -6.232 1.00 91.50 92 THR A O 1
ATOM 729 N N . LEU A 1 93 ? -6.147 -8.606 -6.757 1.00 87.81 93 LEU A N 1
ATOM 730 C CA . LEU A 1 93 ? -6.691 -8.330 -5.437 1.00 87.81 93 LEU A CA 1
ATOM 731 C C . LEU A 1 93 ? -7.996 -9.099 -5.230 1.00 87.81 93 LEU A C 1
ATOM 733 O O . LEU A 1 93 ? -8.798 -9.183 -6.164 1.00 87.81 93 LEU A O 1
ATOM 737 N N . PRO A 1 94 ? -8.247 -9.591 -4.008 1.00 87.69 94 PRO A N 1
ATOM 738 C CA . PRO A 1 94 ? -9.559 -10.098 -3.647 1.00 87.69 94 PRO A CA 1
ATOM 739 C C . PRO A 1 94 ? -10.639 -9.038 -3.884 1.00 87.69 94 PRO A C 1
ATOM 741 O O . PRO A 1 94 ? -10.416 -7.852 -3.628 1.00 87.69 94 PRO A O 1
ATOM 744 N N . SER A 1 95 ? -11.817 -9.469 -4.331 1.00 85.56 95 SER A N 1
ATOM 745 C CA . SER A 1 95 ? -12.970 -8.598 -4.613 1.00 85.56 95 SER A CA 1
ATOM 746 C C . SER A 1 95 ? -13.430 -7.794 -3.393 1.00 85.56 95 SER A C 1
ATOM 748 O O . SER A 1 95 ? -13.964 -6.697 -3.532 1.00 85.56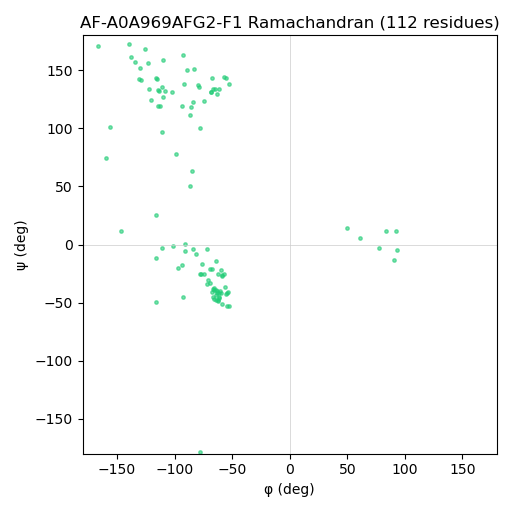 95 SER A O 1
ATOM 750 N N . TRP A 1 96 ? -13.194 -8.307 -2.185 1.00 87.69 96 TRP A N 1
ATOM 751 C CA . TRP A 1 96 ? -13.511 -7.606 -0.945 1.00 87.69 96 TRP A CA 1
ATOM 752 C C . TRP A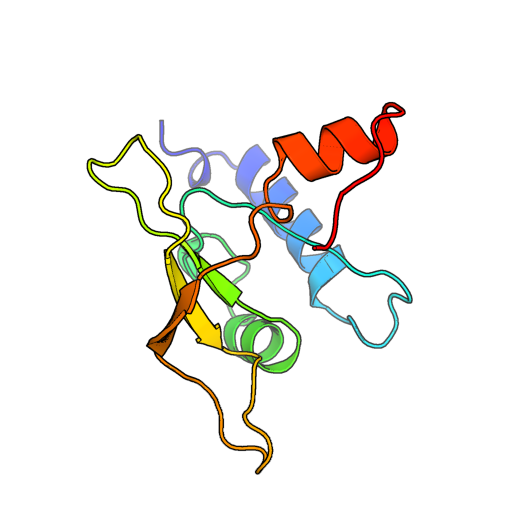 1 96 ? -12.524 -6.486 -0.597 1.00 87.69 96 TRP A C 1
ATOM 754 O O . TRP A 1 96 ? -12.851 -5.619 0.213 1.00 87.69 96 TRP A O 1
ATOM 764 N N . PHE A 1 97 ? -11.330 -6.460 -1.198 1.00 86.25 97 PHE A N 1
ATOM 765 C CA . PHE A 1 97 ? -10.294 -5.465 -0.905 1.00 86.25 97 PHE A CA 1
ATOM 766 C C . PHE A 1 97 ? -10.465 -4.185 -1.740 1.00 86.25 97 PHE A C 1
ATOM 768 O O . PHE A 1 97 ? -9.542 -3.666 -2.383 1.00 86.25 97 PHE A O 1
ATOM 775 N N . GLU A 1 98 ? -11.689 -3.665 -1.720 1.00 81.69 98 GLU A N 1
ATOM 776 C CA . GLU A 1 98 ? -12.087 -2.400 -2.323 1.00 81.69 98 GLU A CA 1
ATOM 777 C C . GLU A 1 98 ? -12.544 -1.423 -1.240 1.00 81.69 98 GLU A C 1
ATOM 779 O O . GLU A 1 98 ? -13.192 -1.810 -0.270 1.00 81.69 98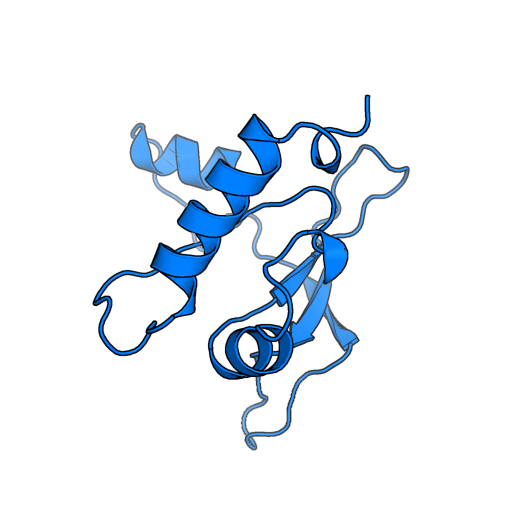 GLU A O 1
ATOM 784 N N . VAL A 1 99 ? -12.237 -0.132 -1.410 1.00 80.75 99 VAL A N 1
ATOM 785 C CA . VAL A 1 99 ? -12.540 0.903 -0.401 1.00 80.75 99 VAL A CA 1
ATOM 786 C C . VAL A 1 99 ? -14.026 0.920 -0.048 1.00 80.75 99 VAL A C 1
ATOM 788 O O . VAL A 1 99 ? -14.370 0.980 1.129 1.00 80.75 99 VAL A O 1
ATOM 791 N N . ASN A 1 100 ? -14.899 0.802 -1.050 1.00 83.88 100 ASN A N 1
ATOM 792 C CA . ASN A 1 100 ? -16.343 0.780 -0.834 1.00 83.88 100 ASN A CA 1
ATOM 793 C C . ASN A 1 100 ? -16.778 -0.445 -0.023 1.00 83.88 100 ASN A C 1
ATOM 795 O O . ASN A 1 100 ? -17.595 -0.303 0.876 1.00 83.88 100 ASN A O 1
ATOM 799 N N . LYS A 1 101 ? -16.183 -1.620 -0.264 1.00 87.31 101 LYS A N 1
ATOM 800 C CA . LYS A 1 101 ? -16.484 -2.855 0.480 1.00 87.31 101 LYS A CA 1
ATOM 801 C C . LYS A 1 101 ? -16.025 -2.775 1.932 1.00 87.31 101 LYS A C 1
ATOM 803 O O . LYS A 1 101 ? -16.754 -3.170 2.837 1.00 87.31 101 LYS A O 1
ATOM 808 N N . ILE A 1 102 ? -14.847 -2.197 2.162 1.00 87.12 102 ILE A N 1
ATOM 809 C CA . ILE A 1 102 ? -14.336 -1.930 3.510 1.00 87.12 102 ILE A CA 1
ATOM 810 C C . ILE A 1 102 ? -15.238 -0.918 4.227 1.00 87.12 102 ILE A C 1
ATOM 812 O O . ILE A 1 102 ? -15.584 -1.117 5.386 1.00 87.12 102 ILE A O 1
ATOM 816 N N . TYR A 1 103 ? -15.663 0.150 3.551 1.00 88.69 103 TYR A N 1
ATOM 817 C CA . TYR A 1 103 ? -16.594 1.122 4.122 1.00 88.69 103 TYR A CA 1
ATOM 818 C C . TYR A 1 103 ? -17.948 0.486 4.469 1.00 88.69 103 TYR A C 1
ATOM 820 O O . TYR A 1 103 ? -18.426 0.642 5.590 1.00 88.69 103 TYR A O 1
ATOM 828 N N . GLU A 1 104 ? -18.544 -0.265 3.542 1.00 92.12 104 GLU A N 1
ATOM 829 C CA . GLU A 1 104 ? -19.795 -1.011 3.729 1.00 92.12 104 GLU A CA 1
ATOM 830 C C . GLU A 1 104 ? -19.726 -1.932 4.962 1.00 92.12 104 GLU A C 1
ATOM 832 O O . GLU A 1 104 ? -20.659 -1.948 5.769 1.00 92.12 104 GLU A O 1
ATOM 837 N N . HIS A 1 105 ? -18.589 -2.606 5.178 1.00 92.88 105 HIS A N 1
ATOM 838 C CA . HIS A 1 105 ? -18.331 -3.433 6.362 1.00 92.88 105 HIS A CA 1
ATOM 839 C C . HIS A 1 105 ? -18.559 -2.707 7.678 1.00 92.88 105 HIS A C 1
ATOM 841 O O . HIS A 1 105 ? -19.331 -3.161 8.526 1.00 92.88 105 HIS A O 1
ATOM 847 N N . PHE A 1 106 ? -17.928 -1.545 7.825 1.00 91.31 106 PHE A N 1
ATOM 848 C CA . PHE A 1 106 ? -18.053 -0.727 9.026 1.00 91.31 106 PHE A CA 1
ATOM 849 C C . PHE A 1 106 ? -19.425 -0.044 9.147 1.00 91.31 106 PHE A C 1
ATOM 851 O O . PHE A 1 106 ? -19.706 0.568 10.174 1.00 91.31 106 PHE A O 1
ATOM 858 N N . ASN A 1 107 ? -20.297 -0.189 8.142 1.00 95.31 107 ASN A N 1
ATOM 859 C CA . ASN A 1 1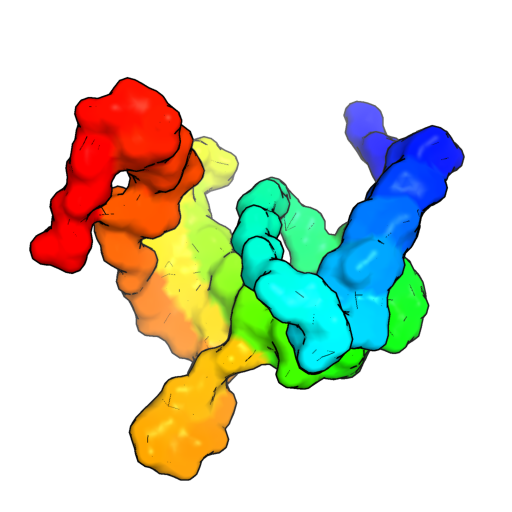07 ? -21.667 0.326 8.113 1.00 95.31 107 ASN A CA 1
ATOM 860 C C . ASN A 1 107 ? -22.726 -0.794 8.052 1.00 95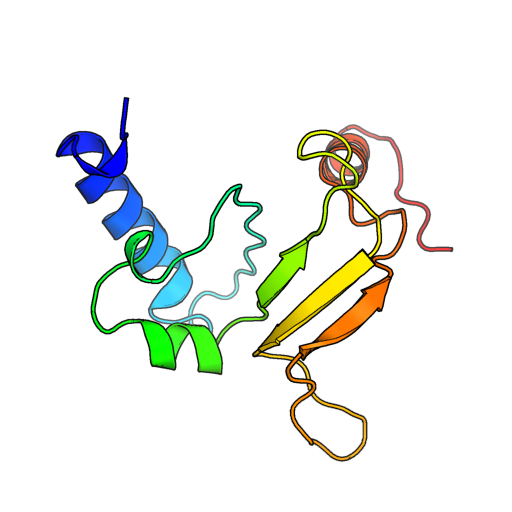.31 107 ASN A C 1
ATOM 862 O O . ASN A 1 107 ? -23.847 -0.576 7.594 1.00 95.31 107 ASN A O 1
ATOM 866 N N . GLY A 1 108 ? -22.394 -1.991 8.547 1.00 94.50 108 GLY A N 1
ATOM 867 C CA . GLY A 1 108 ? -23.365 -3.064 8.786 1.00 94.50 108 GLY A CA 1
ATOM 868 C C . GLY A 1 108 ? -23.556 -4.052 7.634 1.00 94.50 108 GLY A C 1
ATOM 869 O O . GLY A 1 108 ? -24.489 -4.849 7.691 1.00 94.50 108 GLY A O 1
ATOM 870 N N . GLN A 1 109 ? -22.688 -4.034 6.618 1.00 94.44 109 GLN A N 1
ATOM 871 C CA . GLN A 1 109 ? -22.683 -5.006 5.518 1.00 94.44 109 GLN A CA 1
ATOM 872 C C . GLN A 1 109 ? -21.444 -5.911 5.613 1.00 94.44 109 GLN A C 1
ATOM 874 O O . GLN A 1 109 ? -20.370 -5.511 5.170 1.00 94.44 109 GLN A O 1
ATOM 879 N N . PRO A 1 110 ? -21.535 -7.117 6.201 1.00 92.31 110 PRO A N 1
ATOM 880 C CA . PRO A 1 110 ? -20.381 -7.995 6.387 1.00 92.31 110 PRO A CA 1
ATOM 881 C C . PRO A 1 110 ? -19.600 -8.246 5.089 1.00 92.31 110 PRO A C 1
ATOM 883 O O . PRO A 1 110 ? -20.194 -8.479 4.036 1.00 92.31 110 PRO A O 1
ATOM 886 N N . ILE A 1 111 ? -18.265 -8.225 5.172 1.00 90.81 111 ILE A N 1
ATOM 887 C CA . ILE A 1 111 ? -17.416 -8.620 4.045 1.00 90.81 111 ILE A CA 1
ATOM 888 C C . ILE A 1 111 ? -17.581 -10.120 3.817 1.00 90.81 111 ILE A C 1
ATOM 890 O O . ILE A 1 111 ? -17.460 -10.904 4.759 1.00 90.81 111 ILE A O 1
ATOM 894 N N . ASN A 1 112 ? -17.811 -10.502 2.561 1.00 87.94 112 ASN A N 1
ATOM 895 C CA . ASN A 1 112 ? -17.604 -11.873 2.127 1.00 87.94 112 ASN A CA 1
ATOM 896 C C . ASN A 1 112 ? -16.130 -12.052 1.735 1.00 87.94 112 ASN A C 1
ATOM 898 O O . ASN A 1 112 ? -15.648 -11.354 0.842 1.00 87.94 112 ASN A O 1
ATOM 902 N N . PHE A 1 113 ? -15.426 -12.938 2.439 1.00 85.38 113 PHE A N 1
ATOM 903 C CA . PHE A 1 113 ? -14.015 -13.241 2.195 1.00 85.38 113 PHE A CA 1
ATOM 904 C C . PHE A 1 113 ? -13.803 -14.394 1.202 1.00 85.38 113 PHE A C 1
ATOM 906 O O . PHE A 1 113 ? -12.646 -14.658 0.868 1.00 85.38 113 PHE A O 1
ATOM 913 N N . ASP A 1 114 ? -14.888 -15.051 0.769 1.00 74.06 114 ASP A N 1
ATOM 914 C CA . ASP A 1 114 ? -14.884 -16.128 -0.230 1.00 74.06 114 ASP A CA 1
ATOM 915 C C . ASP A 1 114 ? -14.438 -15.651 -1.625 1.00 74.06 114 ASP A C 1
ATOM 917 O O . ASP A 1 114 ? -14.761 -14.500 -2.019 1.00 74.06 114 ASP A O 1
#

Nearest PDB structures (foldseek):
  7qf4-assembly1_AAA  TM=3.141E-01  e=6.968E+00  Arabidopsis thaliana
  6ph4-assembly1_A  TM=3.363E-01  e=6.968E+00  Brucella melitensis bv. 1 str. 16M

Foldseek 3Di:
DPLCPDPVSVVVLAVVCCLCQVCVPPNVDDDDDDDLDDDCSSYDPPCPVSCQARHWDKAWDAPPSPHTAQKIFTCHDDADPVRHTRHRDIDGHDPCPDPVNVVVCVVPNPGDPD

Radius of gyration: 16.09 Å; Cα contacts (8 Å, |Δi|>4): 116; chains: 1; bounding box: 38×44×38 Å

=== Feature glossary ===
The record interleaves many kinds of information about one protein. Here is each kind framed as the question it answers.

Q: What does the local fold look like, residue by residue?
A: A 3Di character summarizes, for each residue, the relative orientation of the Cα frame of its nearest spatial neighbor. Because it encodes fold topology rather than chemistry, 3Di alignments detect remote structural similarity that sequence alignment misses.

Q: Which residues are in helices, strands, or loops?
A: Secondary structure is the local, repeating backbone conformation. DSSP classifies it into eight states by reading the hydrogen-bond network: three helix types (H, G, I), two β types (E, B), two non-regular types (T, S), and unstructured coil (-).

Q: How big and how compact is the whole molecule?
A: Three whole-structure scalars: the radius of gyration (RMS distance of Cα from centroid, in Å), the count of Cα–Cα contacts (pairs closer than 8 Å and separated by more than four residues in sequence — i.e. tertiary, not local, contacts), and the bounding-box dimensions. Together they distinguish compact globular folds from extended fibres or disordered chains.

Q: How confident is the AlphaFold model at each residue?
A: For AlphaFold models, the B-factor field carries pLDDT — the model's own estimate of local accuracy on a 0–100 scale. Regions with pLDDT<50 should be treated as essentially unmodeled; they often correspond to intrinsically disordered segments.

Q: What family and function is it annotated with?
A: Functional annotations link the protein to curated databases. InterPro entries identify conserved domains and families by matching the sequence against member-database signatures (Pfam, PROSITE, CDD, …). Gene Ontology (GO) terms describe molecular function, biological process, and cellular component in a controlled vocabulary. CATH places the structure in a hierarchical fold classification (Class/Architecture/Topology/Homologous-superfamily). The organism is the source species.

Q: What known structures does this most resemble?
A: Nearest PDB neighbors are the top structural matches found by Foldseek when searching this structure against the entire Protein Data Bank. Each hit reports a TM-score (0 to 1; >0.5 almost always implies the same fold) and an E-value. These are *structural* homologs — they may share no detectable sequence similarity.

Q: Which residues are buried vs exposed?
A: Solvent-accessible surface area (SASA) is the area in Å² traced out by the centre of a 1.4 Å probe sphere (a water molecule) rolled over the protein's van der Waals surface (Shrake–Rupley / Lee–Richards construction). Buried residues have near-zero SASA; fully exposed residues can exceed 200 Å². The total SASA scales roughly with the number of surface residues.

Q: What are the backbone torsion angles?
A: φ (phi) and ψ (psi) are the two rotatable backbone dihedrals per residue: φ is the C(i-1)–N–Cα–C torsion, ψ is the N–Cα–C–N(i+1) torsion, both in degrees on (−180°, 180°]. α-helical residues cluster near (−60°, −45°); β-strand residues near (−120°, +130°). A Ramachandran plot is simply a scatter of (φ, ψ) for every residue.

Q: Are the domains correctly placed relative to each other?
A: Predicted aligned error is AlphaFold's pairwise confidence. Unlike pLDDT (per-residue), PAE is per-residue-pair and captures whether two parts of the structure are correctly placed relative to each other. Units are ångströms of expected positional error.

Q: What if only a Cα trace is available?
A: P-SEA three-state annotation labels each residue as helix, strand, or coil based purely on the geometry of the Cα trace. It serves as a fallback when the full backbone (and thus DSSP) is unavailable.

Q: What is the amino-acid chain?
A: This is the polypeptide sequence — one letter per residue, N-terminus first. Length ranges from a few dozen residues for small domains to over a thousand for large multi-domain proteins.

Q: What do the rendered images show?
A: The six renders are orthographic views along the three Cartesian axes in both directions. Representation (cartoon, sticks, or surface) and color scheme (sequence-rainbow or by-chain) vary across proteins so the training set covers all the common visualization conventions.

Q: What do the diagnostic plots show?
A: Plot images: a contact map (which residues are close in 3D, as an N×N binary image), a Ramachandran scatter (backbone torsion angles, revealing secondary-structure composition at a glance), and — for AlphaFold structures — a PAE heatmap (pairwise prediction confidence).

Q: How mobile is each atom in the crystal?
A: B-factor (Debye–Waller factor) reflects atomic displacement in the crystal lattice. It is an experimental observable (units Å²), not a prediction; low values mean the atom is pinned down, high values mean it moves or is heterogeneous across the crystal.

Q: Where is each backbone atom in 3D?
A: The mmCIF table is the protein's shape written out atom by atom. For each backbone N, Cα, C, and carbonyl O, it records an (x, y, z) coordinate triple in Å plus the residue type, chain letter, and residue number.